Protein AF-A0A8S0PLS2-F1 (afdb_monomer_lite)

pLDDT: mean 80.56, std 12.13, range [38.12, 92.69]

Foldseek 3Di:
DAPVVLLVVCVVPPHPDDSVLLSVLVVQLVVVQVVVCVVVVDDQDFDFLVRSLVSSCVVNVDSVSNVSSLVSPAWYDYPFKIWHWDQDPVVSTITIHIDGPPPPPDD

InterPro domains:
  IPR059080 PTC1-like, winged helix-turn-helix domain [PF25874] (16-98)

Sequence (107 aa):
MSFRTFVNLLAKCDCRWASKRLEHVLVVIIKLLNEQKANNLNRKCGKSRHELREEARKSIGDTGLIDFVLKSIKSFVVNNPIIRRTINPLTRLVEFTIYVVAKEAEG

Radius of gyration: 14.04 Å; chains: 1; bounding box: 38×31×40 Å

Organism: NCBI:txid158383

Secondary structure (DSSP, 8-state):
-BHHHHHHHHHHTT-SS-HHHHHHHHHHHHHHHHHHHHHTTT---PEEHHHHHHHHHHHH--HHHHHHHHHH-SEEE-SSEEEEEEE-TTT--EEEEEEE-------

Structure (mmCIF, N/CA/C/O backbone):
data_AF-A0A8S0PLS2-F1
#
_entry.id   AF-A0A8S0PLS2-F1
#
loop_
_atom_site.group_PDB
_atom_site.id
_atom_site.type_symbol
_atom_site.label_atom_id
_atom_site.label_alt_id
_atom_site.label_comp_id
_atom_site.label_asym_id
_atom_site.label_entity_id
_atom_site.label_seq_id
_atom_site.pdbx_PDB_ins_code
_atom_site.Cartn_x
_atom_site.Cartn_y
_atom_site.Cartn_z
_atom_site.occupancy
_atom_site.B_iso_or_equiv
_atom_site.auth_seq_id
_atom_site.auth_comp_id
_atom_site.auth_asym_id
_atom_site.auth_atom_id
_atom_site.pdbx_PDB_model_num
ATOM 1 N N . MET A 1 1 ? -14.683 -4.781 -1.499 1.00 70.88 1 MET A N 1
ATOM 2 C CA . MET A 1 1 ? -13.831 -5.312 -2.591 1.00 70.88 1 MET A CA 1
ATOM 3 C C . MET A 1 1 ? -12.838 -6.299 -1.993 1.00 70.88 1 MET A C 1
ATOM 5 O O . MET A 1 1 ? -12.234 -5.952 -0.987 1.00 70.88 1 MET A O 1
ATOM 9 N N . SER A 1 2 ? -12.702 -7.512 -2.535 1.00 81.75 2 SER A N 1
ATOM 10 C CA . SER A 1 2 ? -11.764 -8.528 -2.025 1.00 81.75 2 SER A CA 1
ATOM 11 C C . SER A 1 2 ? -10.374 -8.394 -2.663 1.00 81.75 2 SER A C 1
ATOM 13 O O . SER A 1 2 ? -10.241 -7.828 -3.750 1.00 81.75 2 SER A O 1
ATOM 15 N N . PHE A 1 3 ? -9.348 -8.940 -2.006 1.00 82.94 3 PHE A N 1
ATOM 16 C CA . PHE A 1 3 ? -7.959 -8.976 -2.484 1.00 82.94 3 PHE A CA 1
ATOM 17 C C . PHE A 1 3 ? -7.835 -9.470 -3.933 1.00 82.94 3 PHE A C 1
ATOM 19 O O . PHE A 1 3 ? -7.261 -8.788 -4.778 1.00 82.94 3 PHE A O 1
ATOM 26 N N . ARG A 1 4 ? -8.439 -10.621 -4.254 1.00 83.44 4 ARG A N 1
ATOM 27 C CA . ARG A 1 4 ? -8.346 -11.229 -5.591 1.00 83.44 4 ARG A CA 1
ATOM 28 C C . ARG A 1 4 ? -9.030 -10.381 -6.664 1.00 83.44 4 ARG A C 1
ATOM 30 O O . ARG A 1 4 ? -8.499 -10.225 -7.761 1.00 83.44 4 ARG A O 1
ATOM 37 N N . THR A 1 5 ? -10.179 -9.784 -6.341 1.00 84.56 5 THR A N 1
ATOM 38 C CA . THR A 1 5 ? -10.862 -8.843 -7.240 1.00 84.56 5 THR A CA 1
ATOM 39 C C . THR A 1 5 ? -10.029 -7.584 -7.460 1.00 84.56 5 THR A C 1
ATOM 41 O O . THR A 1 5 ? -9.969 -7.091 -8.582 1.00 84.56 5 THR A O 1
ATOM 44 N N . PHE A 1 6 ? -9.350 -7.090 -6.423 1.00 84.19 6 PHE A N 1
ATOM 45 C CA . PHE A 1 6 ? -8.474 -5.928 -6.533 1.00 84.19 6 PHE A CA 1
ATOM 46 C C . PHE A 1 6 ? -7.251 -6.212 -7.415 1.00 84.19 6 PHE A C 1
ATOM 48 O O . PHE A 1 6 ? -6.991 -5.442 -8.332 1.00 84.19 6 PHE A O 1
ATOM 55 N N . VAL A 1 7 ? -6.558 -7.343 -7.232 1.00 84.62 7 VAL A N 1
ATOM 56 C CA . VAL A 1 7 ? -5.426 -7.736 -8.098 1.00 84.62 7 VAL A CA 1
ATOM 57 C C . VAL A 1 7 ? -5.867 -7.884 -9.558 1.00 84.62 7 VAL A C 1
ATOM 59 O O . VAL A 1 7 ? -5.191 -7.383 -10.453 1.00 84.62 7 VAL A O 1
ATOM 62 N N . ASN A 1 8 ? -7.030 -8.492 -9.809 1.00 85.88 8 ASN A N 1
ATOM 63 C CA . ASN A 1 8 ? -7.588 -8.581 -11.161 1.00 85.88 8 ASN A CA 1
ATOM 64 C C . ASN A 1 8 ? -7.932 -7.207 -11.751 1.00 85.88 8 ASN A C 1
ATOM 66 O O . ASN A 1 8 ? -7.735 -6.993 -12.944 1.00 85.88 8 ASN A O 1
ATOM 70 N N . LEU A 1 9 ? -8.441 -6.276 -10.940 1.00 85.62 9 LEU A N 1
ATOM 71 C CA . LEU A 1 9 ? -8.715 -4.911 -11.385 1.00 85.62 9 LEU A CA 1
ATOM 72 C C . LEU A 1 9 ? -7.418 -4.184 -11.747 1.00 85.62 9 LEU A C 1
ATOM 74 O O . LEU A 1 9 ? -7.357 -3.564 -12.802 1.00 85.62 9 LEU A O 1
ATOM 78 N N . LEU A 1 10 ? -6.380 -4.309 -10.913 1.00 84.44 10 LEU A N 1
ATOM 79 C CA . LEU A 1 10 ? -5.057 -3.754 -11.193 1.00 84.44 10 LEU A CA 1
ATOM 80 C C . LEU A 1 10 ? -4.505 -4.300 -12.507 1.00 84.44 10 LEU A C 1
ATOM 82 O O . LEU A 1 10 ? -4.126 -3.511 -13.360 1.00 84.44 10 LEU A O 1
ATOM 86 N N . ALA A 1 11 ? -4.528 -5.622 -12.700 1.00 83.06 11 ALA A N 1
ATOM 87 C CA . ALA A 1 11 ? -4.029 -6.265 -13.914 1.00 83.06 11 ALA A CA 1
ATOM 88 C C . ALA A 1 11 ? -4.773 -5.815 -15.186 1.00 83.06 11 ALA A C 1
ATOM 90 O O . ALA A 1 11 ? -4.169 -5.728 -16.249 1.00 83.06 11 ALA A O 1
ATOM 91 N N . LYS A 1 12 ? -6.069 -5.487 -15.081 1.00 81.38 12 LYS A N 1
ATOM 92 C CA . LYS A 1 12 ? -6.883 -4.977 -16.199 1.00 81.38 12 LYS A CA 1
ATOM 93 C C . LYS A 1 12 ? -6.668 -3.489 -16.498 1.00 81.38 12 LYS A C 1
ATOM 95 O O . LYS A 1 12 ? -7.083 -3.029 -17.555 1.00 81.38 12 LYS A O 1
ATOM 100 N N . CYS A 1 13 ? -6.056 -2.729 -15.592 1.00 71.25 13 CYS A N 1
ATOM 101 C CA . CYS A 1 13 ? -5.982 -1.267 -15.665 1.00 71.25 13 CYS A CA 1
ATOM 102 C C . CYS A 1 13 ? -4.739 -0.755 -16.423 1.00 71.25 13 CYS A C 1
ATOM 104 O O . CYS A 1 13 ? -4.078 0.166 -15.951 1.00 71.25 13 CYS A O 1
ATOM 106 N N . ASP A 1 14 ? -4.413 -1.358 -17.573 1.00 61.69 14 ASP A N 1
ATOM 107 C CA . ASP A 1 14 ? -3.204 -1.042 -18.363 1.00 61.69 14 ASP A CA 1
ATOM 108 C C . ASP A 1 14 ? -1.907 -1.225 -17.547 1.00 61.69 14 ASP A C 1
ATOM 110 O O . ASP A 1 14 ? -0.994 -0.392 -17.490 1.00 61.69 14 ASP A O 1
ATOM 114 N N . CYS A 1 15 ? -1.869 -2.321 -16.785 1.00 66.00 15 CYS A N 1
ATOM 115 C CA . CYS A 1 15 ? -0.762 -2.590 -15.890 1.00 66.00 15 CYS A CA 1
ATOM 116 C C . CYS A 1 15 ? 0.418 -3.172 -16.660 1.00 66.00 15 CYS A C 1
ATOM 118 O O . CYS A 1 15 ? 0.369 -4.295 -17.154 1.00 66.00 15 CYS A O 1
ATOM 120 N N . ARG A 1 16 ? 1.528 -2.432 -16.674 1.00 78.88 16 ARG A N 1
ATOM 121 C CA . ARG A 1 16 ? 2.810 -2.890 -17.234 1.00 78.88 16 ARG A CA 1
ATOM 122 C C . ARG A 1 16 ? 3.427 -4.068 -16.467 1.00 78.88 16 ARG A C 1
ATOM 124 O O . ARG A 1 16 ? 4.411 -4.641 -16.925 1.00 78.88 16 ARG A O 1
ATOM 131 N N . TRP A 1 17 ? 2.893 -4.417 -15.294 1.00 85.38 17 TRP A N 1
ATOM 132 C CA . TRP A 1 17 ? 3.436 -5.452 -14.417 1.00 85.38 17 TRP A CA 1
ATOM 133 C C . TRP A 1 17 ? 2.525 -6.678 -14.337 1.00 85.38 17 TRP A C 1
ATOM 135 O O . TRP A 1 17 ? 1.305 -6.572 -14.265 1.00 85.38 17 TRP A O 1
ATOM 145 N N . ALA A 1 18 ? 3.139 -7.861 -14.269 1.00 85.00 18 ALA A N 1
ATOM 146 C CA . ALA A 1 18 ? 2.418 -9.120 -14.108 1.00 85.00 18 ALA A CA 1
ATOM 147 C C . ALA A 1 18 ? 1.632 -9.180 -12.784 1.00 85.00 18 ALA A C 1
ATOM 149 O O . ALA A 1 18 ? 2.106 -8.710 -11.745 1.00 85.00 18 ALA A O 1
ATOM 150 N N . SER A 1 19 ? 0.491 -9.876 -12.788 1.00 85.06 19 SER A N 1
ATOM 151 C CA . SER A 1 19 ? -0.385 -10.066 -11.619 1.00 85.06 19 SER A CA 1
ATOM 152 C C . SER A 1 19 ? 0.358 -10.578 -10.383 1.00 85.06 19 SER A C 1
ATOM 154 O O . SER A 1 19 ? 0.097 -10.122 -9.276 1.00 85.06 19 SER A O 1
ATOM 156 N N . LYS A 1 20 ? 1.356 -11.451 -10.574 1.00 86.75 20 LYS A N 1
ATOM 157 C CA . LYS A 1 20 ? 2.200 -11.982 -9.492 1.00 86.75 20 LYS A CA 1
ATOM 158 C C . LYS A 1 20 ? 3.019 -10.893 -8.790 1.00 86.75 20 LYS A C 1
ATOM 160 O O . LYS A 1 20 ? 3.189 -10.937 -7.576 1.00 86.75 20 LYS A O 1
ATOM 165 N N . ARG A 1 21 ? 3.516 -9.899 -9.537 1.00 88.62 21 ARG A N 1
ATOM 166 C CA . ARG A 1 21 ? 4.247 -8.755 -8.966 1.00 88.62 21 ARG A CA 1
ATOM 167 C C . ARG A 1 21 ? 3.302 -7.844 -8.189 1.00 88.62 21 ARG A C 1
ATOM 169 O O . ARG A 1 21 ? 3.647 -7.419 -7.093 1.00 88.62 21 ARG A O 1
ATOM 176 N N . LEU A 1 22 ? 2.109 -7.590 -8.729 1.00 88.19 22 LEU A N 1
ATOM 177 C CA . LEU A 1 22 ? 1.071 -6.811 -8.048 1.00 88.19 22 LEU A CA 1
ATOM 178 C C . LEU A 1 22 ? 0.655 -7.463 -6.728 1.00 88.19 22 LEU A C 1
ATOM 180 O O . LEU A 1 22 ? 0.590 -6.796 -5.699 1.00 88.19 22 LEU A O 1
ATOM 184 N N . GLU A 1 23 ? 0.423 -8.772 -6.759 1.00 88.56 23 GLU A N 1
ATOM 185 C CA . GLU A 1 23 ? 0.096 -9.567 -5.582 1.00 88.56 23 GLU A CA 1
ATOM 186 C C . GLU A 1 23 ? 1.210 -9.496 -4.537 1.00 88.56 23 GLU A C 1
ATOM 188 O O . GLU A 1 23 ? 0.947 -9.210 -3.371 1.00 88.56 23 GLU A O 1
ATOM 193 N N . HIS A 1 24 ? 2.461 -9.668 -4.966 1.00 89.81 24 HIS A N 1
ATOM 194 C CA . HIS A 1 24 ? 3.613 -9.588 -4.079 1.00 89.81 24 HIS A CA 1
ATOM 195 C C . HIS A 1 24 ? 3.718 -8.223 -3.383 1.00 89.81 24 HIS A C 1
ATOM 197 O O . HIS A 1 24 ? 3.876 -8.168 -2.165 1.00 89.81 24 HIS A O 1
ATOM 203 N N . VAL A 1 25 ? 3.548 -7.121 -4.122 1.00 90.75 25 VAL A N 1
ATOM 204 C CA . VAL A 1 25 ? 3.553 -5.763 -3.546 1.00 90.75 25 VAL A CA 1
ATOM 205 C C . VAL A 1 25 ? 2.456 -5.607 -2.505 1.00 90.75 25 VAL A C 1
ATOM 207 O O . VAL A 1 25 ? 2.684 -5.061 -1.427 1.00 90.75 25 VAL A O 1
ATOM 210 N N . LEU A 1 26 ? 1.262 -6.107 -2.816 1.00 88.50 26 LEU A N 1
ATOM 211 C CA . LEU A 1 26 ? 0.117 -6.020 -1.928 1.00 88.50 26 LEU A CA 1
ATOM 212 C C . LEU A 1 26 ? 0.372 -6.783 -0.625 1.00 88.50 26 LEU A C 1
ATOM 214 O O . LEU A 1 26 ? 0.143 -6.233 0.450 1.00 88.50 26 LEU A O 1
ATOM 218 N N . VAL A 1 27 ? 0.909 -8.004 -0.719 1.00 89.19 27 VAL A N 1
ATOM 219 C CA . VAL A 1 27 ? 1.311 -8.833 0.431 1.00 89.19 27 VAL A CA 1
ATOM 220 C C . VAL A 1 27 ? 2.352 -8.119 1.291 1.00 89.19 27 VAL A C 1
ATOM 222 O O . VAL A 1 27 ? 2.205 -8.080 2.512 1.00 89.19 27 VAL A O 1
ATOM 225 N N . VAL A 1 28 ? 3.365 -7.503 0.676 1.00 91.38 28 VAL A N 1
ATOM 226 C CA . VAL A 1 28 ? 4.377 -6.719 1.399 1.00 91.38 28 VAL A CA 1
ATOM 227 C C . VAL A 1 28 ? 3.733 -5.536 2.128 1.00 91.38 28 VAL A C 1
ATOM 229 O O . VAL A 1 28 ? 3.983 -5.355 3.316 1.00 91.38 28 VAL A O 1
ATOM 232 N N . ILE A 1 29 ? 2.847 -4.771 1.479 1.00 88.75 29 ILE A N 1
ATOM 233 C CA . ILE A 1 29 ? 2.127 -3.654 2.120 1.00 88.75 29 ILE A CA 1
ATOM 234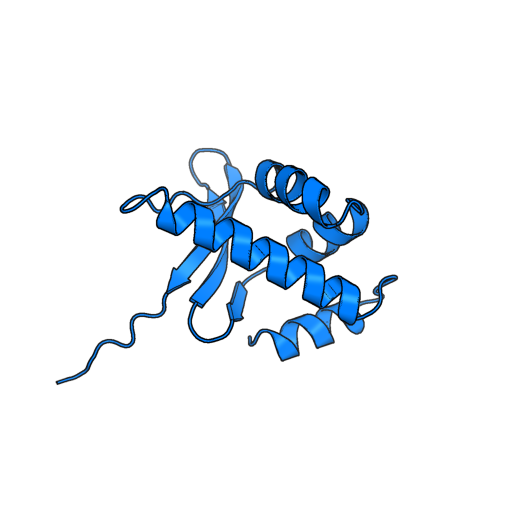 C C . ILE A 1 29 ? 1.305 -4.146 3.320 1.00 88.75 29 ILE A C 1
ATOM 236 O O . ILE A 1 29 ? 1.351 -3.533 4.386 1.00 88.75 29 ILE A O 1
ATOM 240 N N . ILE A 1 30 ? 0.574 -5.258 3.170 1.00 87.12 30 ILE A N 1
ATOM 241 C CA . ILE A 1 30 ? -0.206 -5.864 4.260 1.00 87.12 30 ILE A CA 1
ATOM 242 C C . ILE A 1 30 ? 0.710 -6.221 5.430 1.00 87.12 30 ILE A C 1
ATOM 244 O O . ILE A 1 30 ? 0.411 -5.866 6.569 1.00 87.12 30 ILE A O 1
ATOM 248 N N . LYS A 1 31 ? 1.831 -6.893 5.150 1.00 88.56 31 LYS A N 1
ATOM 249 C CA . LYS A 1 31 ? 2.805 -7.304 6.162 1.00 88.56 31 LYS A CA 1
ATOM 250 C C . LYS A 1 31 ? 3.356 -6.095 6.922 1.00 88.56 31 LYS A C 1
ATOM 252 O O . LYS A 1 31 ? 3.282 -6.075 8.145 1.00 88.56 31 LYS A O 1
ATOM 257 N N . LEU A 1 32 ? 3.781 -5.053 6.207 1.00 88.50 32 LEU A N 1
ATOM 258 C CA . LEU A 1 32 ? 4.310 -3.817 6.792 1.00 88.50 32 LEU A CA 1
ATOM 259 C C . LEU A 1 32 ? 3.295 -3.089 7.681 1.00 88.50 32 LEU A C 1
ATOM 261 O O . LEU A 1 32 ? 3.670 -2.516 8.705 1.00 88.50 32 LEU A O 1
ATOM 265 N N . LEU A 1 33 ? 2.019 -3.072 7.288 1.00 86.56 33 LEU A N 1
ATOM 266 C CA . LEU A 1 33 ? 0.949 -2.482 8.096 1.00 86.56 33 LEU A CA 1
ATOM 267 C C . LEU A 1 33 ? 0.632 -3.342 9.325 1.00 86.56 33 LEU A C 1
ATOM 269 O O . LEU A 1 33 ? 0.372 -2.801 10.399 1.00 86.56 33 LEU A O 1
ATOM 273 N N . ASN A 1 34 ? 0.667 -4.668 9.187 1.00 83.81 34 ASN A N 1
ATOM 274 C CA . ASN A 1 34 ? 0.393 -5.587 10.287 1.00 83.81 34 ASN A CA 1
ATOM 275 C C . ASN A 1 34 ? 1.513 -5.575 11.340 1.00 83.81 34 ASN A C 1
ATOM 277 O O . ASN A 1 34 ? 1.225 -5.498 12.529 1.00 83.81 34 ASN A O 1
ATOM 281 N N . GLU A 1 35 ? 2.778 -5.561 10.914 1.00 84.19 35 GLU A N 1
ATOM 282 C CA . GLU A 1 35 ? 3.944 -5.407 11.796 1.00 84.19 35 GLU A CA 1
ATOM 283 C C . GLU A 1 35 ? 3.889 -4.089 12.575 1.00 84.19 35 GLU A C 1
ATOM 285 O O . GLU A 1 35 ? 4.135 -4.054 13.777 1.00 84.19 35 GLU A O 1
ATOM 290 N N . GLN A 1 36 ? 3.492 -2.998 11.917 1.00 79.81 36 GLN A N 1
ATOM 291 C CA . GLN A 1 36 ? 3.311 -1.715 12.596 1.00 79.81 36 GLN A CA 1
ATOM 292 C C . GLN A 1 36 ? 2.181 -1.740 13.612 1.00 79.81 36 GLN A C 1
ATOM 294 O O . GLN A 1 36 ? 2.340 -1.181 14.694 1.00 79.81 36 GLN A O 1
ATOM 299 N N . LYS A 1 37 ? 1.058 -2.384 13.284 1.00 78.56 37 LYS A N 1
ATOM 300 C CA . LYS A 1 37 ? -0.053 -2.547 14.220 1.00 78.56 37 LYS A CA 1
ATOM 301 C C . LYS A 1 37 ? 0.354 -3.392 15.432 1.00 78.56 37 LYS A C 1
ATOM 303 O O . LYS A 1 37 ? -0.017 -3.042 16.545 1.00 78.56 37 LYS A O 1
ATOM 308 N N . ALA A 1 38 ? 1.116 -4.465 15.219 1.00 76.44 38 ALA A N 1
ATOM 309 C CA . ALA A 1 38 ? 1.637 -5.310 16.291 1.00 76.44 38 ALA A CA 1
ATOM 310 C C . ALA A 1 38 ? 2.622 -4.550 17.195 1.00 76.44 38 ALA A C 1
ATOM 312 O O . ALA A 1 38 ? 2.537 -4.659 18.413 1.00 76.44 38 ALA A O 1
ATOM 313 N N . ASN A 1 39 ? 3.499 -3.726 16.615 1.00 73.25 39 ASN A N 1
ATOM 314 C CA . ASN A 1 39 ? 4.453 -2.917 17.380 1.00 73.25 39 ASN A CA 1
ATOM 315 C C . ASN A 1 39 ? 3.790 -1.728 18.100 1.00 73.25 39 ASN A C 1
ATOM 317 O O . ASN A 1 39 ? 4.202 -1.361 19.195 1.00 73.25 39 ASN A O 1
ATOM 321 N N . ASN A 1 40 ? 2.749 -1.127 17.516 1.00 67.25 40 ASN A N 1
ATOM 322 C CA . ASN A 1 40 ? 2.020 0.012 18.085 1.00 67.25 40 ASN A CA 1
ATOM 323 C C . ASN A 1 40 ? 0.696 -0.442 18.716 1.00 67.25 40 ASN A C 1
ATOM 325 O O . ASN A 1 40 ? -0.366 0.048 18.322 1.00 67.25 40 ASN A O 1
ATOM 329 N N . LEU A 1 41 ? 0.783 -1.350 19.698 1.00 56.94 41 LEU A N 1
ATOM 330 C CA . LEU A 1 41 ? -0.283 -2.081 20.418 1.00 56.94 41 LEU A CA 1
ATOM 331 C C . LEU A 1 41 ? -1.566 -1.314 20.821 1.00 56.94 41 LEU A C 1
ATOM 333 O O . LEU A 1 41 ? -2.496 -1.938 21.320 1.00 56.94 41 LEU A O 1
ATOM 337 N N . ASN A 1 42 ? -1.671 0.003 20.627 1.00 51.47 42 ASN A N 1
ATOM 338 C CA . ASN A 1 42 ? -2.879 0.767 20.949 1.00 51.47 42 ASN A CA 1
ATOM 339 C C . ASN A 1 42 ? -3.100 2.072 20.157 1.00 51.47 42 ASN A C 1
ATOM 341 O O . ASN A 1 42 ? -3.988 2.852 20.500 1.00 51.47 42 ASN A O 1
ATOM 345 N N . ARG A 1 43 ? -2.340 2.351 19.086 1.00 56.75 43 ARG A N 1
ATOM 346 C CA . ARG A 1 43 ? -2.526 3.588 18.301 1.00 56.75 43 ARG A CA 1
ATOM 347 C C . ARG A 1 43 ? -2.945 3.249 16.877 1.00 56.75 43 ARG A C 1
ATOM 349 O O . ARG A 1 43 ? -2.235 2.536 16.175 1.00 56.75 43 ARG A O 1
ATOM 356 N N . LYS A 1 44 ? -4.076 3.803 16.416 1.00 57.47 44 LYS A N 1
ATOM 357 C CA . LYS A 1 44 ? -4.408 3.909 14.982 1.00 57.47 44 LYS A CA 1
ATOM 358 C C . LYS A 1 44 ? -3.371 4.819 14.303 1.00 57.47 44 LYS A C 1
ATOM 360 O O . LYS A 1 44 ? -3.672 5.960 13.979 1.00 57.47 44 LYS A O 1
ATOM 365 N N . CYS A 1 45 ? -2.143 4.341 14.143 1.00 65.06 45 CYS A N 1
ATOM 366 C CA . CYS A 1 45 ? -1.090 5.037 13.423 1.00 65.06 45 CYS A CA 1
ATOM 367 C C . CYS A 1 45 ? -1.072 4.461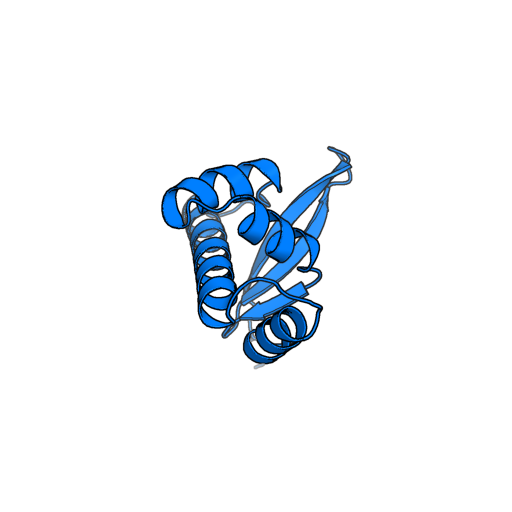 12.006 1.00 65.06 45 CYS A C 1
ATOM 369 O O . CYS A 1 45 ? -0.610 3.341 11.787 1.00 65.06 45 CYS A O 1
ATOM 371 N N . GLY A 1 46 ? -1.690 5.168 11.059 1.00 74.44 46 GLY A N 1
ATOM 372 C CA . GLY A 1 46 ? -1.539 4.830 9.648 1.00 74.44 46 GLY A CA 1
ATOM 373 C C . GLY A 1 46 ? -0.104 5.091 9.205 1.00 74.44 46 GLY A C 1
ATOM 374 O O . GLY A 1 46 ? 0.534 6.005 9.716 1.00 74.44 46 GLY A O 1
ATOM 375 N N . LYS A 1 47 ? 0.407 4.316 8.246 1.00 84.06 47 LYS A N 1
ATOM 376 C CA . LYS A 1 47 ? 1.673 4.668 7.593 1.00 84.06 47 LYS A CA 1
ATOM 377 C C . LYS A 1 47 ? 1.415 5.662 6.478 1.00 84.06 47 LYS A C 1
ATOM 379 O O . LYS A 1 47 ? 0.494 5.475 5.675 1.00 84.06 47 LYS A O 1
ATOM 384 N N . SER A 1 48 ? 2.261 6.680 6.388 1.00 87.31 48 SER A N 1
ATOM 385 C CA . SER A 1 48 ? 2.240 7.591 5.251 1.00 87.31 48 SER A CA 1
ATOM 386 C C . SER A 1 48 ? 2.592 6.850 3.957 1.00 87.31 48 SER A C 1
ATOM 388 O O . SER A 1 48 ? 3.283 5.824 3.953 1.00 87.31 48 SER A O 1
ATOM 390 N N . ARG A 1 49 ? 2.151 7.391 2.817 1.00 87.69 49 ARG A N 1
ATOM 391 C CA . ARG A 1 49 ? 2.572 6.888 1.498 1.00 87.69 49 ARG A CA 1
ATOM 392 C C . ARG A 1 49 ? 4.099 6.802 1.377 1.00 87.69 49 ARG A C 1
ATOM 394 O O . ARG A 1 49 ? 4.598 5.855 0.777 1.00 87.69 49 ARG A O 1
ATOM 401 N N . HIS A 1 50 ? 4.821 7.781 1.924 1.00 87.06 50 HIS A N 1
ATOM 402 C CA . HIS A 1 50 ? 6.278 7.839 1.836 1.00 87.06 50 HIS A CA 1
ATOM 403 C C . HIS A 1 50 ? 6.933 6.674 2.585 1.00 87.06 50 HIS A C 1
ATOM 405 O O . HIS A 1 50 ? 7.751 5.964 2.010 1.00 87.06 50 HIS A O 1
ATOM 411 N N . GLU A 1 51 ? 6.523 6.424 3.828 1.00 87.75 51 GLU A N 1
ATOM 412 C CA . GLU A 1 51 ? 7.057 5.317 4.628 1.00 87.75 51 GLU A CA 1
ATOM 413 C C . GLU A 1 51 ? 6.742 3.958 4.012 1.00 87.75 51 GLU A C 1
ATOM 415 O O . GLU A 1 51 ? 7.615 3.101 3.936 1.00 87.75 51 GLU A O 1
ATOM 420 N N . LEU A 1 52 ? 5.513 3.754 3.525 1.00 88.56 52 LEU A N 1
ATOM 421 C CA . LEU A 1 52 ? 5.173 2.507 2.839 1.00 88.56 52 LEU A CA 1
ATOM 422 C C . LEU A 1 52 ? 6.004 2.302 1.577 1.00 88.56 52 LEU A C 1
ATOM 424 O O . LEU A 1 52 ? 6.410 1.175 1.311 1.00 88.56 52 LEU A O 1
ATOM 428 N N . ARG A 1 53 ? 6.269 3.368 0.816 1.00 91.50 53 ARG A N 1
ATOM 429 C CA . ARG A 1 53 ? 7.115 3.299 -0.377 1.00 91.50 53 ARG A CA 1
ATOM 430 C C . ARG A 1 53 ? 8.540 2.900 -0.016 1.00 91.50 53 ARG A C 1
ATOM 432 O O . ARG A 1 53 ? 9.068 1.977 -0.626 1.00 91.50 53 ARG A O 1
ATOM 439 N N . GLU A 1 54 ? 9.141 3.571 0.961 1.00 90.12 54 GLU A N 1
ATOM 440 C CA . GLU A 1 54 ? 10.519 3.308 1.386 1.00 90.12 54 GLU A CA 1
ATOM 441 C C . GLU A 1 54 ? 10.680 1.900 1.973 1.00 90.12 54 GLU A C 1
ATOM 443 O O . GLU A 1 54 ? 11.605 1.179 1.607 1.00 90.12 54 GLU A O 1
ATOM 448 N N . GLU A 1 55 ? 9.739 1.453 2.804 1.00 90.12 55 GLU A N 1
ATOM 449 C CA . GLU A 1 55 ? 9.761 0.102 3.370 1.00 90.12 55 GLU A CA 1
ATOM 450 C C . GLU A 1 55 ? 9.512 -0.980 2.310 1.00 90.12 55 GLU A C 1
ATOM 452 O O . GLU A 1 55 ? 10.248 -1.964 2.226 1.00 90.12 55 GLU A O 1
ATOM 457 N N . ALA A 1 56 ? 8.517 -0.793 1.439 1.00 90.88 56 ALA A N 1
ATOM 458 C CA . ALA A 1 56 ? 8.228 -1.751 0.375 1.00 90.88 56 ALA A CA 1
ATOM 459 C C . ALA A 1 56 ? 9.360 -1.804 -0.663 1.00 90.88 56 ALA A C 1
ATOM 461 O O . ALA A 1 56 ? 9.649 -2.874 -1.205 1.00 90.88 56 ALA A O 1
ATOM 462 N N . ARG A 1 57 ? 10.059 -0.683 -0.900 1.00 92.69 57 ARG A N 1
ATOM 463 C CA . ARG A 1 57 ? 11.232 -0.621 -1.781 1.00 92.69 57 ARG A CA 1
ATOM 464 C C . ARG A 1 57 ? 12.342 -1.553 -1.301 1.00 92.69 57 ARG A C 1
ATOM 466 O O . ARG A 1 57 ? 12.970 -2.177 -2.148 1.00 92.69 57 ARG A O 1
ATOM 473 N N . LYS A 1 58 ? 12.540 -1.716 0.012 1.00 90.94 58 LYS A N 1
ATOM 474 C CA . LYS A 1 58 ? 13.533 -2.658 0.566 1.00 90.94 58 LYS A CA 1
ATOM 475 C C . LYS A 1 58 ? 13.243 -4.116 0.192 1.00 90.94 58 LYS A C 1
ATOM 477 O O . LYS A 1 58 ? 14.171 -4.9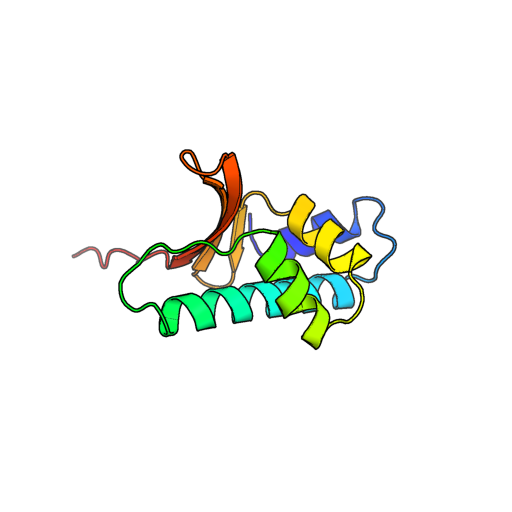06 0.096 1.00 90.94 58 LYS A O 1
ATOM 482 N N . SER A 1 59 ? 11.972 -4.464 -0.025 1.00 87.81 59 SER A N 1
ATOM 483 C CA . SER A 1 59 ? 11.556 -5.829 -0.384 1.00 87.81 59 SER A CA 1
ATOM 484 C C . SER A 1 59 ? 11.415 -6.047 -1.896 1.00 87.81 59 SER A C 1
ATOM 486 O O . SER A 1 59 ? 11.747 -7.115 -2.395 1.00 87.81 59 SER A O 1
ATOM 488 N N . ILE A 1 60 ? 10.902 -5.055 -2.633 1.00 89.38 60 ILE A N 1
ATOM 489 C CA . ILE A 1 60 ? 10.498 -5.207 -4.047 1.00 89.38 60 ILE A CA 1
ATOM 490 C C . ILE A 1 60 ? 11.491 -4.535 -5.007 1.00 89.38 60 ILE A C 1
ATOM 492 O O . ILE A 1 60 ? 11.624 -4.958 -6.154 1.00 89.38 60 ILE A O 1
ATOM 496 N N . GLY A 1 61 ? 12.146 -3.451 -4.582 1.00 88.25 61 GLY A N 1
ATOM 497 C CA . GLY A 1 61 ? 13.067 -2.638 -5.389 1.00 88.25 61 GLY A CA 1
ATOM 498 C C . GLY A 1 61 ? 12.411 -1.712 -6.427 1.00 88.25 61 GLY A C 1
ATOM 499 O O . GLY A 1 61 ? 12.933 -0.634 -6.697 1.00 88.25 61 GLY A O 1
ATOM 500 N N . ASP A 1 62 ? 11.251 -2.082 -6.975 1.00 88.88 62 ASP A N 1
ATOM 501 C CA . ASP A 1 62 ? 10.547 -1.337 -8.032 1.00 88.88 62 ASP A CA 1
ATOM 502 C C . ASP A 1 62 ? 9.582 -0.286 -7.460 1.00 88.88 62 ASP A C 1
ATOM 504 O O . ASP A 1 62 ? 8.438 -0.576 -7.103 1.00 88.88 62 ASP A O 1
ATOM 508 N N . THR A 1 63 ? 10.044 0.963 -7.373 1.00 89.12 63 THR A N 1
ATOM 509 C CA . THR A 1 63 ? 9.245 2.073 -6.834 1.00 89.12 63 THR A CA 1
ATOM 510 C C . THR A 1 63 ? 8.039 2.431 -7.693 1.00 89.12 63 THR A C 1
ATOM 512 O O . THR A 1 63 ? 7.001 2.783 -7.139 1.00 89.12 63 THR A O 1
ATOM 515 N N . GLY A 1 64 ? 8.140 2.315 -9.022 1.00 90.00 64 GLY A N 1
ATOM 516 C CA . GLY A 1 64 ? 7.034 2.638 -9.927 1.00 90.00 64 GLY A CA 1
ATOM 517 C C . GLY A 1 64 ? 5.847 1.701 -9.723 1.00 90.00 64 GLY A C 1
ATOM 518 O O . GLY A 1 64 ? 4.703 2.150 -9.634 1.00 90.00 64 GLY A O 1
ATOM 519 N N . LEU A 1 65 ? 6.133 0.409 -9.555 1.00 89.75 65 LEU A N 1
ATOM 520 C CA . LEU A 1 65 ? 5.142 -0.606 -9.213 1.00 89.75 65 LEU A CA 1
ATOM 521 C C . LEU A 1 65 ? 4.488 -0.332 -7.853 1.00 89.75 65 LEU A C 1
ATOM 523 O O . LEU A 1 65 ? 3.264 -0.399 -7.724 1.00 89.75 65 LEU A O 1
ATOM 527 N N . ILE A 1 66 ? 5.295 -0.007 -6.839 1.00 91.19 66 ILE A N 1
ATOM 528 C CA . ILE A 1 66 ? 4.793 0.287 -5.492 1.00 91.19 66 ILE A CA 1
ATOM 529 C C . ILE A 1 66 ? 3.843 1.488 -5.528 1.00 91.19 66 ILE A C 1
ATOM 531 O O . ILE A 1 66 ? 2.726 1.410 -5.014 1.00 91.19 66 ILE A O 1
ATOM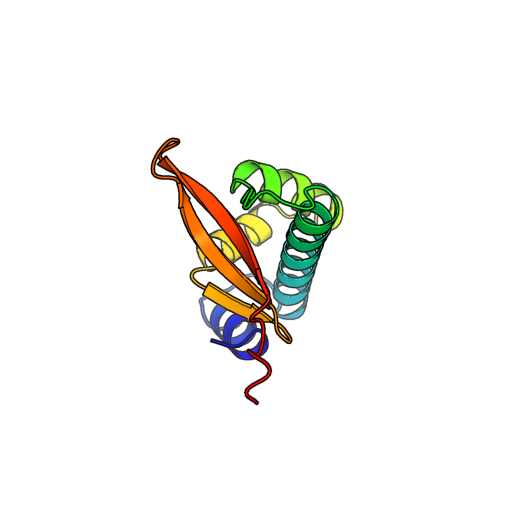 535 N N . ASP A 1 67 ? 4.248 2.583 -6.173 1.00 89.75 67 ASP A N 1
ATOM 536 C CA . ASP A 1 67 ? 3.423 3.783 -6.291 1.00 89.75 67 ASP A CA 1
ATOM 537 C C . ASP A 1 67 ? 2.139 3.532 -7.086 1.00 89.75 67 ASP A C 1
ATOM 539 O O . ASP A 1 67 ? 1.080 4.045 -6.712 1.00 89.75 67 ASP A O 1
ATOM 543 N N . PHE A 1 68 ? 2.200 2.717 -8.141 1.00 88.88 68 PHE A N 1
ATOM 544 C CA . PHE A 1 68 ? 1.022 2.322 -8.910 1.00 88.88 68 PHE A CA 1
ATOM 545 C C . PHE A 1 68 ? 0.002 1.582 -8.037 1.00 88.88 68 PHE A C 1
ATOM 547 O O . PHE A 1 68 ? -1.181 1.941 -8.021 1.00 88.88 68 PHE A O 1
ATOM 554 N N . VAL A 1 69 ? 0.453 0.598 -7.254 1.00 88.81 69 VAL A N 1
ATOM 555 C CA . VAL A 1 69 ? -0.412 -0.158 -6.337 1.00 88.81 69 VAL A CA 1
ATOM 556 C C . VAL A 1 69 ? -0.982 0.765 -5.259 1.00 88.81 69 VAL A C 1
ATOM 558 O O . VAL A 1 69 ? -2.201 0.834 -5.105 1.00 88.81 69 VAL A O 1
ATOM 561 N N . LEU A 1 70 ? -0.142 1.547 -4.571 1.00 88.50 70 LEU A N 1
ATOM 562 C CA . LEU A 1 70 ? -0.577 2.482 -3.523 1.00 88.50 70 LEU A CA 1
ATOM 563 C C . LEU A 1 70 ? -1.595 3.512 -4.034 1.00 88.50 70 LEU A C 1
ATOM 565 O O . LEU A 1 70 ? -2.587 3.794 -3.356 1.00 88.50 70 LEU A O 1
ATOM 569 N N . LYS A 1 71 ? -1.394 4.060 -5.239 1.00 87.56 71 LYS A N 1
ATOM 570 C CA . LYS A 1 71 ? -2.324 5.017 -5.865 1.00 87.56 71 LYS A CA 1
ATOM 571 C C . LYS A 1 71 ? -3.681 4.383 -6.173 1.00 87.56 71 LYS A C 1
ATOM 573 O O . LYS A 1 71 ? -4.710 5.057 -6.071 1.00 87.56 71 LYS A O 1
ATOM 578 N N . SER A 1 72 ? -3.678 3.101 -6.519 1.00 85.31 72 SER A N 1
ATOM 579 C CA . SER A 1 72 ? -4.873 2.345 -6.888 1.00 85.31 72 SER A CA 1
ATOM 580 C C . SER A 1 72 ? -5.660 1.845 -5.673 1.00 85.31 72 SER A C 1
ATOM 582 O O . SER A 1 72 ? -6.868 1.622 -5.765 1.00 85.31 72 SER A O 1
ATOM 584 N N . ILE A 1 73 ? -5.014 1.719 -4.510 1.00 85.75 73 ILE A N 1
ATOM 585 C CA . ILE A 1 73 ? -5.680 1.349 -3.260 1.00 85.75 73 ILE A CA 1
ATOM 586 C C . ILE A 1 73 ? -6.636 2.475 -2.839 1.00 85.75 73 ILE A C 1
ATOM 588 O O . ILE A 1 73 ? -6.229 3.608 -2.573 1.00 85.75 73 ILE A O 1
ATOM 592 N N . LYS A 1 74 ? -7.925 2.137 -2.742 1.00 81.44 74 LYS A N 1
ATOM 593 C CA . LYS A 1 74 ? -8.957 2.942 -2.067 1.00 81.44 74 LYS A CA 1
ATOM 594 C C . LYS A 1 74 ? -9.342 2.267 -0.750 1.00 81.44 74 LYS A C 1
ATOM 596 O O . LYS A 1 74 ? -9.063 2.785 0.330 1.00 81.44 74 LYS A O 1
ATOM 601 N N . SER A 1 75 ? -9.909 1.069 -0.854 1.00 82.00 75 SER A N 1
ATOM 602 C CA . SER A 1 75 ? -10.118 0.136 0.251 1.00 82.00 75 SER A CA 1
ATOM 603 C C . SER A 1 75 ? -10.332 -1.281 -0.284 1.00 82.00 75 SER A C 1
ATOM 605 O O . SER A 1 75 ? -10.956 -1.466 -1.331 1.00 82.00 75 SER A O 1
ATOM 607 N N . PHE A 1 76 ? -9.819 -2.291 0.415 1.00 82.38 76 PHE A N 1
ATOM 608 C CA . PHE A 1 76 ? -10.057 -3.696 0.075 1.00 82.38 76 PHE A CA 1
ATOM 609 C C . PHE A 1 76 ? -9.899 -4.599 1.304 1.00 82.38 76 PHE A C 1
ATOM 611 O O . PHE A 1 76 ? -9.228 -4.245 2.272 1.00 82.38 76 PHE A O 1
ATOM 618 N N . VAL A 1 77 ? -10.558 -5.756 1.259 1.00 81.50 77 VAL A N 1
ATOM 619 C CA . VAL A 1 77 ? -10.560 -6.777 2.312 1.00 81.50 77 VAL A CA 1
ATOM 620 C C . VAL A 1 77 ? -9.567 -7.875 1.953 1.00 81.50 77 VAL A C 1
ATOM 622 O O . VAL A 1 77 ? -9.583 -8.390 0.831 1.00 81.50 77 VAL A O 1
ATOM 625 N N . VAL A 1 78 ? -8.738 -8.257 2.918 1.00 77.25 78 VAL A N 1
ATOM 626 C CA . VAL A 1 78 ? -7.710 -9.290 2.794 1.00 77.25 78 VAL A CA 1
ATOM 627 C C . VAL A 1 78 ? -7.901 -10.286 3.919 1.00 77.25 78 VAL A C 1
ATOM 629 O O . VAL A 1 78 ? -7.479 -10.000 5.024 1.00 77.25 78 VAL A O 1
ATOM 632 N N . ASN A 1 79 ? -8.514 -11.444 3.661 1.00 67.81 79 ASN A N 1
ATOM 633 C CA . ASN A 1 79 ? -8.562 -12.562 4.619 1.00 67.81 79 ASN A CA 1
ATOM 634 C C . ASN A 1 79 ? -8.878 -12.144 6.075 1.00 67.81 79 ASN A C 1
ATOM 636 O O . ASN A 1 79 ? -8.214 -12.614 6.992 1.00 67.81 79 ASN A O 1
ATOM 640 N N . ASN A 1 80 ? -9.864 -11.248 6.255 1.00 72.44 80 ASN A N 1
ATOM 641 C CA . ASN A 1 80 ? -10.350 -10.634 7.506 1.00 72.44 80 ASN A CA 1
ATOM 642 C C . ASN A 1 80 ? -9.976 -9.150 7.742 1.00 72.44 80 ASN A C 1
ATOM 644 O O . ASN A 1 80 ? -10.897 -8.354 7.934 1.00 72.44 80 ASN A O 1
ATOM 648 N N . PRO A 1 81 ? -8.705 -8.700 7.721 1.00 79.75 81 PRO A N 1
ATOM 649 C CA . PRO A 1 81 ? -8.414 -7.272 7.805 1.00 79.75 81 PRO A CA 1
ATOM 650 C C . PRO A 1 81 ? -8.806 -6.473 6.552 1.00 79.75 81 PRO A C 1
ATOM 652 O O . PRO A 1 81 ? -8.702 -6.927 5.413 1.00 79.75 81 PRO A O 1
ATOM 655 N N . ILE A 1 82 ? -9.220 -5.228 6.775 1.00 83.44 82 ILE A N 1
ATOM 656 C CA . ILE A 1 82 ? -9.500 -4.218 5.757 1.00 83.44 82 ILE A CA 1
ATOM 657 C C . ILE A 1 82 ? -8.334 -3.243 5.718 1.00 83.44 82 ILE A C 1
ATOM 659 O O . ILE A 1 82 ? -7.983 -2.647 6.737 1.00 83.44 82 ILE A O 1
ATOM 663 N N . ILE A 1 83 ? -7.785 -3.030 4.526 1.00 85.44 83 ILE A N 1
ATOM 664 C CA . ILE A 1 83 ? -6.864 -1.927 4.267 1.00 85.44 83 ILE A CA 1
ATOM 665 C C . ILE A 1 83 ? -7.660 -0.757 3.714 1.00 85.44 83 ILE A C 1
ATOM 667 O O . ILE A 1 83 ? -8.452 -0.914 2.779 1.00 85.44 83 ILE A O 1
ATOM 671 N N . ARG A 1 84 ? -7.430 0.429 4.276 1.00 86.19 84 ARG A N 1
ATOM 672 C CA . ARG A 1 84 ? -8.065 1.668 3.835 1.00 86.19 84 ARG A CA 1
ATOM 673 C C . ARG A 1 84 ? -7.027 2.754 3.610 1.00 86.19 84 ARG A C 1
ATOM 675 O O . ARG A 1 84 ? -6.126 2.949 4.423 1.00 86.19 84 ARG A O 1
ATOM 682 N N . ARG A 1 85 ? -7.210 3.491 2.516 1.00 88.50 85 ARG A N 1
ATOM 683 C CA . ARG A 1 85 ? -6.532 4.759 2.276 1.00 88.50 85 ARG A CA 1
ATOM 684 C C . ARG A 1 85 ? -7.370 5.899 2.844 1.00 88.50 85 ARG A C 1
ATOM 686 O O . ARG A 1 85 ? -8.548 6.027 2.506 1.00 88.50 85 ARG A O 1
ATOM 693 N N . THR A 1 86 ? -6.763 6.741 3.665 1.00 85.06 86 THR A N 1
ATOM 694 C CA . THR A 1 86 ? -7.385 7.934 4.249 1.00 85.06 86 THR A CA 1
ATOM 695 C C . THR A 1 86 ? -6.471 9.137 4.077 1.00 85.06 86 THR A C 1
ATOM 697 O O . THR A 1 86 ? -5.259 8.991 3.962 1.00 85.06 86 THR A O 1
ATOM 700 N N . ILE A 1 87 ? -7.049 10.334 4.030 1.00 85.19 87 ILE A N 1
ATOM 701 C CA . ILE A 1 87 ? -6.277 11.573 4.142 1.00 85.19 87 ILE A CA 1
ATOM 702 C C . ILE A 1 87 ? -6.325 11.960 5.612 1.00 85.19 87 ILE A C 1
ATOM 704 O O . ILE A 1 87 ? -7.413 12.083 6.174 1.00 85.19 87 ILE A O 1
ATOM 708 N N . ASN A 1 88 ? -5.164 12.103 6.236 1.00 79.75 88 ASN A N 1
ATOM 709 C CA . ASN A 1 88 ? -5.091 12.564 7.611 1.00 79.75 88 ASN A CA 1
ATOM 710 C C . ASN A 1 88 ? -5.520 14.043 7.654 1.00 79.75 88 ASN A C 1
ATOM 712 O O . ASN A 1 88 ? -4.931 14.858 6.943 1.00 79.75 88 ASN A O 1
ATOM 716 N N . PRO A 1 89 ? -6.540 14.416 8.446 1.00 77.94 89 PRO A N 1
ATOM 717 C CA . PRO A 1 89 ? -7.044 15.788 8.475 1.00 77.94 89 PRO A CA 1
ATOM 718 C C . PRO A 1 89 ? -6.030 16.792 9.042 1.00 77.94 89 PRO A C 1
ATOM 720 O O . PRO A 1 89 ? -6.094 17.969 8.699 1.00 77.94 89 PRO A O 1
ATOM 723 N N . LEU A 1 90 ? -5.086 16.336 9.874 1.00 80.38 90 LEU A N 1
ATOM 724 C CA . LEU A 1 90 ? -4.072 17.180 10.506 1.00 80.38 90 LEU A CA 1
ATOM 725 C C . LEU A 1 90 ? -2.897 17.442 9.564 1.00 80.38 90 LEU A C 1
ATOM 727 O O . LEU A 1 90 ? -2.506 18.585 9.356 1.00 80.38 90 LEU A O 1
ATOM 731 N N . THR A 1 91 ? -2.344 16.385 8.968 1.00 80.62 91 THR A N 1
ATOM 732 C CA . THR A 1 91 ? -1.160 16.499 8.099 1.00 80.62 91 THR A CA 1
ATOM 733 C C . THR A 1 91 ? -1.521 16.746 6.636 1.00 80.62 91 THR A C 1
ATOM 735 O O . THR A 1 91 ? -0.660 17.116 5.845 1.00 80.62 91 THR A O 1
ATOM 738 N N . ARG A 1 92 ? -2.789 16.529 6.252 1.00 84.25 92 ARG A N 1
ATOM 739 C CA . ARG A 1 92 ? -3.286 16.502 4.863 1.00 84.25 92 ARG A CA 1
ATOM 740 C C . ARG A 1 92 ? -2.570 15.479 3.973 1.00 84.25 92 ARG A C 1
ATOM 742 O O . ARG A 1 92 ? -2.690 15.529 2.749 1.00 84.25 92 ARG A O 1
ATOM 749 N N . LEU A 1 93 ? -1.852 14.528 4.572 1.00 85.12 93 LEU A N 1
ATOM 750 C CA . LEU A 1 93 ? -1.125 13.484 3.859 1.00 85.12 93 LEU A CA 1
ATOM 751 C C . LEU A 1 93 ? -1.973 12.226 3.689 1.00 85.12 93 LEU A C 1
ATOM 753 O O . LEU A 1 93 ? -2.887 11.937 4.462 1.00 85.12 93 LEU A O 1
ATOM 757 N N . VAL A 1 94 ? -1.642 11.461 2.650 1.00 87.38 94 VAL A N 1
ATOM 758 C CA . VAL A 1 94 ? -2.241 10.150 2.407 1.00 87.38 94 VAL A CA 1
ATOM 759 C C . VAL A 1 94 ? -1.621 9.129 3.351 1.00 87.38 94 VAL A C 1
ATOM 761 O O . VAL A 1 94 ? -0.413 8.879 3.303 1.00 87.38 94 VAL A O 1
ATOM 764 N N . GLU A 1 95 ? -2.479 8.495 4.139 1.00 87.81 95 GLU A N 1
ATOM 765 C CA . GLU A 1 95 ? -2.138 7.436 5.076 1.00 87.81 95 GLU A CA 1
ATOM 766 C C . GLU A 1 95 ? -2.896 6.151 4.756 1.00 87.81 95 GLU A C 1
ATOM 768 O O . GLU A 1 95 ? -4.019 6.153 4.240 1.00 87.81 95 GLU A O 1
ATOM 773 N N . PHE A 1 96 ? -2.260 5.035 5.084 1.00 88.31 96 PHE A N 1
ATOM 774 C CA . PHE A 1 96 ? -2.810 3.704 4.922 1.00 88.31 96 PHE A CA 1
ATOM 775 C C . PHE A 1 96 ? -2.921 3.041 6.281 1.00 88.31 96 PHE A C 1
ATOM 777 O O . PHE A 1 96 ? -1.971 3.001 7.063 1.00 88.31 96 PHE A O 1
ATOM 784 N N . THR A 1 97 ? -4.103 2.512 6.551 1.00 85.81 97 THR A N 1
ATOM 785 C CA . THR A 1 97 ? -4.455 1.902 7.828 1.00 85.81 97 THR A CA 1
ATOM 786 C C . THR A 1 97 ? -4.996 0.502 7.598 1.00 85.81 97 THR A C 1
ATOM 788 O O . THR A 1 97 ? -5.632 0.227 6.577 1.00 85.81 97 THR A O 1
ATOM 791 N N . ILE A 1 98 ? -4.726 -0.387 8.553 1.00 85.88 98 ILE A N 1
ATOM 792 C CA . ILE A 1 98 ? -5.259 -1.745 8.572 1.00 85.88 98 ILE A CA 1
ATOM 793 C C . ILE A 1 98 ? -6.170 -1.915 9.788 1.00 85.88 98 ILE A C 1
ATOM 795 O O . ILE A 1 98 ? -5.781 -1.656 10.928 1.00 85.88 98 ILE A O 1
ATOM 799 N N . TYR A 1 99 ? -7.400 -2.354 9.546 1.00 80.81 99 TYR A N 1
ATOM 800 C CA . TYR A 1 99 ? -8.389 -2.622 10.584 1.00 80.81 99 TYR A CA 1
ATOM 801 C C . TYR A 1 99 ? -8.771 -4.088 10.524 1.00 80.81 99 TYR A C 1
ATOM 803 O O . TYR A 1 99 ? -9.020 -4.616 9.449 1.00 80.81 99 TYR A O 1
ATOM 811 N N . VAL A 1 100 ? -8.816 -4.754 11.671 1.00 73.75 100 VAL A N 1
ATOM 812 C CA . VAL A 1 100 ? -9.405 -6.093 11.732 1.00 73.75 100 VAL A CA 1
ATOM 813 C C . VAL A 1 100 ? -10.905 -5.867 11.811 1.00 73.75 100 VAL A C 1
ATOM 815 O O . VAL A 1 100 ? -11.342 -5.087 12.656 1.00 73.75 100 VAL A O 1
ATOM 818 N N . VAL A 1 101 ? -11.679 -6.498 10.925 1.00 66.06 101 VAL A N 1
ATOM 819 C CA . VAL A 1 101 ? -13.116 -6.626 11.162 1.00 66.06 101 VAL A CA 1
ATOM 820 C C . VAL A 1 101 ? -13.210 -7.550 12.360 1.00 66.06 101 VAL A C 1
ATOM 822 O O . VAL A 1 101 ? -12.998 -8.757 12.233 1.00 66.06 101 VAL A O 1
ATOM 825 N N . ALA A 1 102 ? -13.386 -6.976 13.549 1.00 53.81 102 ALA A N 1
ATOM 826 C CA . ALA A 1 102 ? -13.906 -7.760 14.644 1.00 53.81 102 A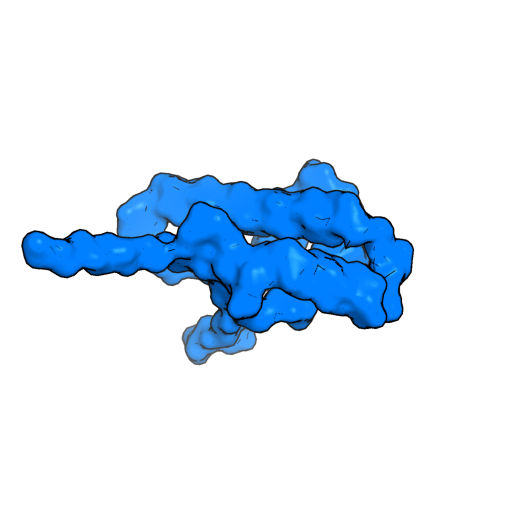LA A CA 1
ATOM 827 C C . ALA A 1 102 ? -15.255 -8.248 14.125 1.00 53.81 102 ALA A C 1
ATOM 829 O O . ALA A 1 102 ? -16.148 -7.4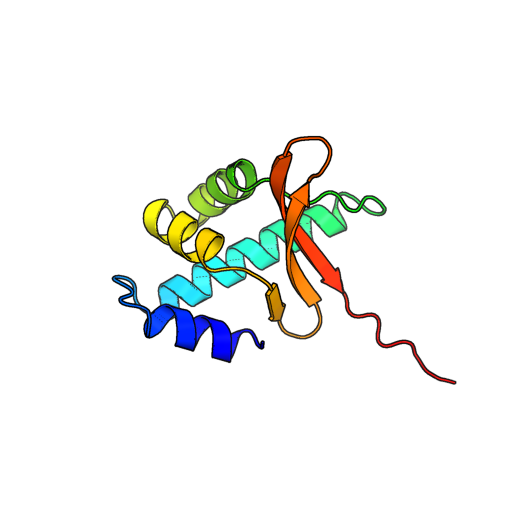38 13.878 1.00 53.81 102 ALA A O 1
ATOM 830 N N . LYS A 1 103 ? -15.374 -9.549 13.848 1.00 45.88 103 LYS A N 1
ATOM 831 C CA . LYS A 1 103 ? -16.693 -10.144 13.960 1.00 45.88 103 LYS A CA 1
ATOM 832 C C . LYS A 1 103 ? -17.068 -9.880 15.404 1.00 45.88 103 LYS A C 1
ATOM 834 O O . LYS A 1 103 ? -16.419 -10.416 16.301 1.00 45.88 103 LYS A O 1
ATOM 839 N N . GLU A 1 104 ? -17.999 -8.960 15.609 1.00 43.09 104 GLU A N 1
ATOM 840 C CA . GLU A 1 104 ? -18.748 -8.939 16.848 1.00 43.09 104 GLU A CA 1
ATOM 841 C C . GLU A 1 104 ? -19.248 -10.374 17.003 1.00 43.09 104 GLU A C 1
ATOM 843 O O . GLU A 1 104 ? -19.928 -10.909 16.126 1.00 43.09 104 GLU A O 1
ATOM 848 N N . ALA A 1 105 ? -18.726 -11.059 18.018 1.00 42.66 105 ALA A N 1
ATOM 849 C CA . ALA A 1 105 ? -19.326 -12.282 18.493 1.00 42.66 105 ALA A CA 1
ATOM 850 C C . ALA A 1 105 ? -20.691 -11.843 19.022 1.00 42.66 105 ALA A C 1
ATOM 852 O O . ALA A 1 105 ? -20.801 -11.338 20.136 1.00 42.66 105 ALA A O 1
ATOM 853 N N . GLU A 1 106 ? -21.693 -11.888 18.148 1.00 43.53 106 GLU A N 1
ATOM 854 C CA . GLU A 1 106 ? -23.083 -11.804 18.553 1.00 43.53 106 GLU A CA 1
ATOM 855 C C . GLU A 1 106 ? -23.365 -13.019 19.442 1.00 43.53 106 GLU A C 1
ATOM 857 O O . GLU A 1 106 ? -23.293 -14.147 18.959 1.00 43.53 106 GLU A O 1
ATOM 862 N N . GLY A 1 107 ? -23.630 -12.731 20.721 1.00 38.12 107 GLY A N 1
ATOM 863 C CA . GLY A 1 107 ? -24.570 -13.444 21.598 1.00 38.12 107 GLY A CA 1
ATOM 864 C C . GLY A 1 107 ? -24.258 -14.887 21.942 1.00 38.12 107 GLY A C 1
ATOM 865 O O . GLY A 1 107 ? -24.702 -15.768 21.178 1.00 38.12 107 GLY A O 1
#